Protein AF-A0A960EK03-F1 (afdb_monomer)

Secondary structure (DSSP, 8-state):
-HHHHHHHHHHHHHHHHTT---EEE---SHHHHHHHHHTT-SEEESTTT-PPPPHHHHHHHHHHT-TTTS-PPPP-

pLDDT: mean 89.05, std 14.85, range [44.75, 98.56]

Sequence (76 aa):
RSEQFTIVRSMIDLGHNLGLEVVAEGVEHAEDLQLLRRLGCDLAQGYHLAQPLPDHELLAWLGAHDPATAAPQPSM

Structure (mmCIF, N/CA/C/O backbone):
data_AF-A0A960EK03-F1
#
_entry.id   AF-A0A960EK03-F1
#
loop_
_atom_site.group_PDB
_atom_site.id
_atom_site.type_symbol
_atom_site.label_atom_id
_atom_site.label_alt_id
_atom_site.label_comp_id
_atom_site.label_asym_id
_atom_site.label_entity_id
_atom_site.label_seq_id
_atom_site.pdbx_PDB_ins_code
_atom_site.Cartn_x
_atom_site.Cartn_y
_atom_site.Cartn_z
_atom_site.occupancy
_atom_site.B_iso_or_equiv
_atom_site.auth_seq_id
_atom_site.auth_comp_id
_atom_site.auth_asym_id
_atom_site.auth_atom_id
_atom_site.pdbx_PDB_model_num
ATOM 1 N N . ARG A 1 1 ? 10.634 1.451 14.818 1.00 58.78 1 ARG A N 1
ATOM 2 C CA . ARG A 1 1 ? 10.015 0.527 13.828 1.00 58.78 1 ARG A CA 1
ATOM 3 C C . ARG A 1 1 ? 8.540 0.266 14.146 1.00 58.78 1 ARG A C 1
ATOM 5 O O . ARG A 1 1 ? 7.733 0.372 13.241 1.00 58.78 1 ARG A O 1
ATOM 12 N N . SER A 1 2 ? 8.169 0.009 15.407 1.00 65.56 2 SER A N 1
ATOM 13 C CA . SER A 1 2 ? 6.769 -0.172 15.843 1.00 65.56 2 SER A CA 1
ATOM 14 C C . SER A 1 2 ? 5.866 1.048 15.615 1.00 65.56 2 SER A C 1
ATOM 16 O O . SER A 1 2 ? 4.736 0.887 15.175 1.00 65.56 2 SER A O 1
ATOM 18 N N . GLU A 1 3 ? 6.361 2.261 15.874 1.00 69.62 3 GLU A N 1
ATOM 19 C CA . GLU A 1 3 ? 5.561 3.494 15.760 1.00 69.62 3 GLU A CA 1
ATOM 20 C C . GLU A 1 3 ? 5.096 3.777 14.325 1.00 69.62 3 GLU A C 1
ATOM 22 O O . GLU A 1 3 ? 3.939 4.128 14.115 1.00 69.62 3 GLU A O 1
ATOM 27 N N . GLN A 1 4 ? 5.960 3.536 13.332 1.00 70.69 4 GLN A N 1
ATOM 28 C CA . GLN A 1 4 ? 5.608 3.687 11.915 1.00 70.69 4 GLN A CA 1
ATOM 29 C C . GLN A 1 4 ? 4.472 2.731 11.517 1.00 70.69 4 GLN A C 1
ATOM 31 O O . GLN A 1 4 ? 3.536 3.143 10.841 1.00 70.69 4 GLN A O 1
ATOM 36 N N . PHE A 1 5 ? 4.489 1.486 12.010 1.00 82.12 5 PHE A N 1
ATOM 37 C CA . PHE A 1 5 ? 3.400 0.532 11.773 1.00 82.12 5 PHE A CA 1
ATOM 38 C C . PHE A 1 5 ? 2.077 0.968 12.402 1.00 82.12 5 PHE A C 1
ATOM 40 O O . PHE A 1 5 ? 1.020 0.734 11.819 1.00 82.12 5 PHE A O 1
ATOM 47 N N . THR A 1 6 ? 2.122 1.609 13.572 1.00 89.06 6 THR A N 1
ATOM 48 C CA . THR A 1 6 ? 0.918 2.152 14.207 1.00 89.06 6 THR A CA 1
ATOM 49 C C . THR A 1 6 ? 0.310 3.265 13.363 1.00 89.06 6 THR A C 1
ATOM 51 O O . THR A 1 6 ? -0.898 3.257 13.170 1.00 89.06 6 THR A O 1
ATOM 54 N N . ILE A 1 7 ? 1.122 4.175 12.813 1.00 93.69 7 ILE A N 1
ATOM 55 C CA . ILE A 1 7 ? 0.618 5.255 11.951 1.00 93.69 7 ILE A CA 1
ATOM 56 C C . ILE A 1 7 ? -0.043 4.678 10.697 1.00 93.69 7 ILE A C 1
ATOM 58 O O . ILE A 1 7 ? -1.177 5.036 10.403 1.00 93.69 7 ILE A O 1
ATOM 62 N N . VAL A 1 8 ? 0.627 3.757 9.996 1.00 94.75 8 VAL A N 1
ATOM 63 C CA . VAL A 1 8 ? 0.084 3.140 8.772 1.00 94.75 8 VAL A CA 1
ATOM 64 C C . VAL A 1 8 ? -1.248 2.444 9.052 1.00 94.75 8 VAL A C 1
ATOM 66 O O . VAL A 1 8 ? -2.222 2.697 8.349 1.00 94.75 8 VAL A O 1
ATOM 69 N N . ARG A 1 9 ? -1.326 1.631 10.115 1.00 95.94 9 ARG A N 1
ATOM 70 C CA . ARG A 1 9 ? -2.580 0.975 10.510 1.00 95.94 9 ARG A CA 1
ATOM 71 C C . ARG A 1 9 ? -3.678 1.988 10.836 1.00 95.94 9 ARG A C 1
ATOM 73 O O . ARG A 1 9 ? -4.778 1.851 10.326 1.00 95.94 9 ARG A O 1
ATOM 80 N N . SER A 1 10 ? -3.376 3.026 11.616 1.00 97.12 10 SER A N 1
ATOM 81 C CA . SER A 1 10 ? -4.362 4.058 11.956 1.00 97.12 10 SER A CA 1
ATOM 82 C C . SER A 1 10 ? -4.899 4.798 10.728 1.00 97.12 10 SER A C 1
ATOM 84 O O . SER A 1 10 ? -6.063 5.182 10.726 1.00 97.12 10 SER A O 1
ATOM 86 N N . MET A 1 11 ? -4.078 5.009 9.692 1.00 97.56 11 MET A N 1
ATOM 87 C CA . MET A 1 11 ? -4.530 5.634 8.442 1.00 97.56 11 MET A CA 1
ATOM 88 C C . MET A 1 11 ? -5.437 4.705 7.631 1.00 97.56 11 MET A C 1
ATOM 90 O O . MET A 1 11 ? -6.446 5.169 7.103 1.00 97.56 11 MET A O 1
ATOM 94 N N . ILE A 1 12 ? -5.111 3.408 7.576 1.00 98.19 12 ILE A N 1
ATOM 95 C CA . ILE A 1 12 ? -5.965 2.391 6.942 1.00 98.19 12 ILE A CA 1
ATOM 96 C C . ILE A 1 12 ? -7.317 2.328 7.664 1.00 98.19 12 ILE A C 1
ATOM 98 O O . ILE A 1 12 ? -8.355 2.545 7.042 1.00 98.19 12 ILE A O 1
ATOM 102 N N . ASP A 1 13 ? -7.294 2.156 8.989 1.00 98.19 13 ASP A N 1
ATOM 103 C CA . ASP A 1 13 ? -8.499 2.092 9.820 1.00 98.19 13 ASP A CA 1
ATOM 104 C C . ASP A 1 13 ? -9.348 3.366 9.673 1.00 98.19 13 ASP A C 1
ATOM 106 O O . ASP A 1 13 ? -10.576 3.306 9.631 1.00 98.19 13 ASP A O 1
ATOM 110 N N . LEU A 1 14 ? -8.716 4.543 9.585 1.00 98.44 14 LEU A N 1
ATOM 111 C CA . LEU A 1 14 ? -9.417 5.807 9.363 1.00 98.44 14 LEU A CA 1
ATOM 112 C C . LEU A 1 14 ? -10.125 5.838 8.003 1.00 98.44 14 LEU A C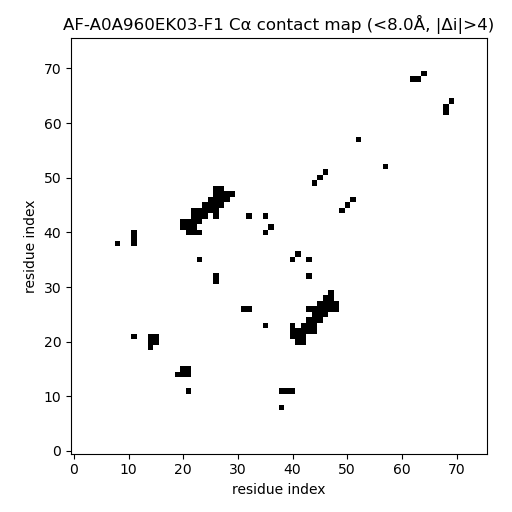 1
ATOM 114 O O . LEU A 1 14 ? -11.298 6.204 7.958 1.00 98.44 14 LEU A O 1
ATOM 118 N N . GLY A 1 15 ? -9.445 5.458 6.918 1.00 98.50 15 GLY A N 1
ATOM 119 C CA . GLY A 1 15 ? -10.048 5.394 5.584 1.00 98.50 15 GLY A CA 1
ATOM 120 C C . GLY A 1 15 ? -11.260 4.465 5.559 1.00 98.50 15 GLY A C 1
ATOM 121 O O . GLY A 1 15 ? -12.349 4.873 5.151 1.00 98.50 15 GLY A O 1
ATOM 122 N N . HIS A 1 16 ? -11.113 3.268 6.124 1.00 98.50 16 HIS A N 1
ATOM 123 C CA . HIS A 1 16 ? -12.197 2.289 6.214 1.00 98.50 16 HIS A CA 1
ATOM 124 C C . HIS A 1 16 ? -13.373 2.773 7.063 1.00 98.50 16 HIS A C 1
ATOM 126 O O . HIS A 1 16 ? -14.524 2.627 6.654 1.00 98.50 16 HIS A O 1
ATOM 132 N N . ASN A 1 17 ? -13.117 3.417 8.204 1.00 98.50 17 ASN A N 1
ATOM 133 C CA . ASN A 1 17 ? -14.170 3.998 9.047 1.00 98.50 17 ASN A CA 1
ATOM 134 C C . ASN A 1 17 ? -14.937 5.136 8.356 1.00 98.50 17 ASN A C 1
ATOM 136 O O . ASN A 1 17 ? -16.082 5.415 8.712 1.00 98.50 17 ASN A O 1
ATOM 140 N N . LEU A 1 18 ? -14.322 5.788 7.369 1.00 98.44 18 LEU A N 1
ATOM 141 C CA . LEU A 1 18 ? -14.961 6.786 6.513 1.00 98.44 18 LEU A CA 1
ATOM 142 C C . LEU A 1 18 ? -15.655 6.169 5.285 1.00 98.44 18 LEU A C 1
ATOM 144 O O . LEU A 1 18 ? -16.247 6.906 4.498 1.00 98.44 18 LEU A O 1
ATOM 148 N N . GLY A 1 19 ? -15.607 4.844 5.117 1.00 98.06 19 GLY A N 1
ATOM 149 C CA . GLY A 1 19 ? -16.155 4.143 3.955 1.00 98.06 19 GLY A CA 1
ATOM 150 C C . GLY A 1 19 ? -15.351 4.366 2.672 1.00 98.06 19 GLY A C 1
ATOM 151 O O . GLY A 1 19 ? -15.928 4.333 1.587 1.00 98.06 19 GLY A O 1
ATOM 152 N N . LEU A 1 20 ? -14.049 4.640 2.793 1.00 98.56 20 LEU A N 1
ATOM 153 C CA . LEU A 1 20 ? -13.134 4.874 1.676 1.00 98.56 20 LEU A CA 1
ATOM 154 C C . LEU A 1 20 ? -12.222 3.665 1.449 1.00 98.56 20 LEU A C 1
ATOM 156 O O . LEU A 1 20 ? -11.809 3.010 2.404 1.00 98.56 20 LEU A O 1
ATOM 160 N N . GLU A 1 21 ? -11.857 3.431 0.189 1.00 98.19 21 GLU A N 1
ATOM 161 C CA . GLU A 1 21 ? -10.738 2.556 -0.174 1.00 98.19 21 GLU A CA 1
ATOM 162 C C . GLU A 1 21 ? -9.402 3.271 0.066 1.00 98.19 21 GLU A C 1
ATOM 164 O O . GLU A 1 21 ? -9.278 4.487 -0.122 1.00 98.19 21 GLU A O 1
ATOM 169 N N . VAL A 1 22 ? -8.387 2.507 0.460 1.00 98.38 22 VAL A N 1
ATOM 170 C CA . VAL A 1 22 ? -7.055 3.009 0.796 1.00 98.38 22 VAL A CA 1
ATOM 171 C C . VAL A 1 22 ? -6.018 2.451 -0.173 1.00 98.38 22 VAL A C 1
ATOM 173 O O . VAL A 1 22 ? -5.863 1.239 -0.319 1.00 98.38 22 VAL A O 1
ATOM 176 N N . VAL A 1 23 ? -5.252 3.358 -0.786 1.00 98.25 23 VAL A N 1
ATOM 177 C CA . VAL A 1 23 ? -4.100 3.035 -1.636 1.00 98.25 23 VAL A CA 1
ATOM 178 C C . VAL A 1 23 ? -2.812 3.344 -0.878 1.00 98.25 23 VAL A C 1
ATOM 180 O O . VAL A 1 23 ? -2.586 4.479 -0.462 1.00 98.25 23 VAL A O 1
ATOM 183 N N . ALA A 1 24 ? -1.943 2.347 -0.729 1.00 97.69 24 ALA A N 1
ATOM 184 C CA . ALA A 1 24 ? -0.577 2.553 -0.266 1.00 97.69 24 ALA A CA 1
ATOM 185 C C . ALA A 1 24 ? 0.370 2.778 -1.455 1.00 97.69 24 ALA A C 1
ATOM 187 O O . ALA A 1 24 ? 0.635 1.861 -2.235 1.00 97.69 24 ALA A O 1
ATOM 188 N N . GLU A 1 25 ? 0.898 3.994 -1.582 1.00 97.50 25 GLU A N 1
ATOM 189 C CA . GLU A 1 25 ? 1.874 4.360 -2.613 1.00 97.50 25 GLU A CA 1
ATOM 190 C C . GLU A 1 25 ? 3.322 4.206 -2.122 1.00 97.50 25 GLU A C 1
ATOM 192 O O . GLU A 1 25 ? 3.618 4.379 -0.939 1.00 97.50 25 GLU A O 1
ATOM 197 N N . GLY A 1 26 ? 4.241 3.911 -3.046 1.00 95.88 26 GLY A N 1
ATOM 198 C CA . GLY A 1 26 ? 5.674 3.782 -2.760 1.00 95.88 26 GLY A CA 1
ATOM 199 C C . GLY A 1 26 ? 6.107 2.392 -2.284 1.00 95.88 26 GLY A C 1
ATOM 200 O O . GLY A 1 26 ? 7.078 2.267 -1.547 1.00 95.88 26 GLY A O 1
ATOM 201 N N . VAL A 1 27 ? 5.399 1.332 -2.683 1.00 97.44 27 VAL A N 1
ATOM 202 C CA . VAL A 1 27 ? 5.753 -0.055 -2.333 1.00 97.44 27 VAL A CA 1
ATOM 203 C C . VAL A 1 27 ? 6.944 -0.540 -3.167 1.00 97.44 27 VAL A C 1
ATOM 205 O O . VAL A 1 27 ? 6.799 -0.890 -4.340 1.00 97.44 27 VAL A O 1
ATOM 208 N N . GLU A 1 28 ? 8.131 -0.570 -2.567 1.00 97.56 28 GLU A N 1
ATOM 209 C CA . GLU A 1 28 ? 9.388 -0.910 -3.255 1.00 97.56 28 GLU A CA 1
ATOM 210 C C . GLU A 1 28 ? 9.866 -2.342 -2.986 1.00 97.56 28 GLU A C 1
ATOM 212 O O . GLU A 1 28 ? 10.529 -2.936 -3.839 1.00 97.56 28 GLU A O 1
ATOM 217 N N . HIS A 1 29 ? 9.471 -2.940 -1.856 1.00 97.12 29 HIS A N 1
ATOM 218 C CA . HIS A 1 29 ? 9.902 -4.281 -1.462 1.00 97.12 29 HIS A CA 1
ATOM 219 C C . HIS A 1 29 ? 8.723 -5.232 -1.225 1.00 97.12 29 HIS A C 1
ATOM 221 O O . HIS A 1 29 ? 7.621 -4.835 -0.839 1.00 97.12 29 HIS A O 1
ATOM 227 N N . ALA A 1 30 ? 8.978 -6.535 -1.377 1.00 96.56 30 ALA A N 1
ATOM 228 C CA . ALA A 1 30 ? 7.987 -7.579 -1.098 1.00 96.56 30 ALA A CA 1
ATOM 229 C C . ALA A 1 30 ? 7.509 -7.570 0.362 1.00 96.56 30 ALA A C 1
ATOM 231 O O . ALA A 1 30 ? 6.350 -7.874 0.646 1.00 96.56 30 ALA A O 1
ATOM 232 N N . GLU A 1 31 ? 8.396 -7.205 1.287 1.00 95.19 31 GLU A N 1
ATOM 233 C CA . GLU A 1 31 ? 8.096 -7.097 2.715 1.00 95.19 31 GLU A CA 1
ATOM 234 C C . GLU A 1 31 ? 7.053 -6.005 2.998 1.00 95.19 31 GLU A C 1
ATOM 236 O O . GLU A 1 31 ? 6.141 -6.230 3.800 1.00 95.19 31 GLU A O 1
ATOM 241 N N . ASP A 1 32 ? 7.143 -4.872 2.290 1.00 94.81 32 ASP A N 1
ATOM 242 C CA . ASP A 1 32 ? 6.202 -3.753 2.386 1.00 94.81 32 ASP A CA 1
ATOM 243 C C . ASP A 1 32 ? 4.812 -4.196 1.913 1.00 94.81 32 ASP A C 1
ATOM 245 O O . ASP A 1 32 ? 3.822 -4.038 2.630 1.00 94.81 32 ASP A O 1
ATOM 249 N N . LEU A 1 33 ? 4.738 -4.856 0.750 1.00 96.62 33 LEU A N 1
ATOM 250 C CA . LEU A 1 33 ? 3.481 -5.373 0.203 1.00 96.62 33 LEU A CA 1
ATOM 251 C C . LEU A 1 33 ? 2.833 -6.410 1.130 1.00 96.62 33 LEU A C 1
ATOM 253 O O . LEU A 1 33 ? 1.625 -6.379 1.372 1.00 96.62 33 LEU A O 1
ATOM 257 N N . GLN A 1 34 ? 3.624 -7.341 1.669 1.00 96.12 34 GLN A N 1
ATOM 258 C CA . GLN A 1 34 ? 3.126 -8.349 2.607 1.00 96.12 34 GLN A CA 1
ATOM 259 C C . GLN A 1 34 ? 2.615 -7.724 3.904 1.00 96.12 34 GLN A C 1
ATOM 261 O O . GLN A 1 34 ? 1.621 -8.187 4.464 1.00 96.12 34 GLN A O 1
ATOM 266 N N . LEU A 1 35 ? 3.295 -6.694 4.404 1.00 93.81 35 LEU A N 1
ATOM 267 C CA . LEU A 1 35 ? 2.849 -5.953 5.572 1.00 93.81 35 LEU A CA 1
ATOM 268 C C . LEU A 1 35 ? 1.523 -5.241 5.308 1.00 93.81 35 LEU A C 1
ATOM 270 O O . LEU A 1 35 ? 0.602 -5.404 6.101 1.00 93.81 35 LEU A O 1
ATOM 274 N N . LEU A 1 36 ? 1.415 -4.498 4.207 1.00 96.75 36 LEU A N 1
ATOM 275 C CA . LEU A 1 36 ? 0.201 -3.769 3.833 1.00 96.75 36 LEU A CA 1
ATOM 276 C C . LEU A 1 36 ? -1.001 -4.706 3.693 1.00 96.75 36 LEU A C 1
ATOM 278 O O . LEU A 1 36 ? -2.063 -4.416 4.238 1.00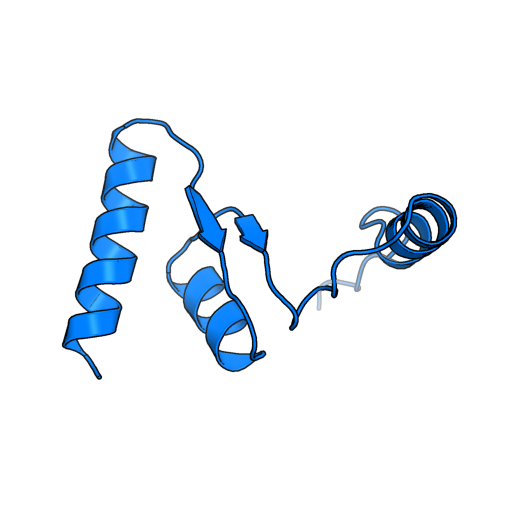 96.75 36 LEU A O 1
ATOM 282 N N . ARG A 1 37 ? -0.804 -5.889 3.092 1.00 96.31 37 ARG A N 1
ATOM 283 C CA . ARG A 1 37 ? -1.819 -6.956 3.056 1.00 96.31 37 ARG A CA 1
ATOM 284 C C . ARG A 1 37 ? -2.248 -7.407 4.452 1.00 96.31 37 ARG A C 1
ATOM 286 O O . ARG A 1 37 ? -3.437 -7.545 4.706 1.00 96.31 37 ARG A O 1
ATOM 293 N N . ARG A 1 38 ? -1.303 -7.624 5.377 1.00 95.62 38 ARG A N 1
ATOM 294 C CA . ARG A 1 38 ? -1.626 -8.000 6.771 1.00 95.62 38 ARG A CA 1
ATOM 295 C C . ARG A 1 38 ? -2.352 -6.895 7.536 1.00 95.62 38 ARG A C 1
ATOM 297 O O . ARG A 1 38 ? -3.104 -7.206 8.451 1.00 95.62 38 ARG A O 1
ATOM 304 N N . LEU A 1 39 ? -2.093 -5.634 7.198 1.00 95.62 39 LEU A N 1
ATOM 305 C CA . LEU A 1 39 ? -2.774 -4.479 7.780 1.00 95.62 39 LEU A CA 1
ATOM 306 C C . LEU A 1 39 ? -4.142 -4.206 7.140 1.00 95.62 39 LEU A C 1
ATOM 308 O O . LEU A 1 39 ? -4.841 -3.324 7.618 1.00 95.62 39 LEU A O 1
ATOM 312 N N . GLY A 1 40 ? -4.524 -4.953 6.101 1.00 96.81 40 GLY A N 1
ATOM 313 C CA . GLY A 1 40 ? -5.817 -4.811 5.438 1.00 96.81 40 GLY A CA 1
ATOM 314 C C . GLY A 1 40 ? -5.893 -3.662 4.433 1.00 96.81 40 GLY A C 1
ATOM 315 O O . GLY A 1 40 ? -6.990 -3.236 4.118 1.00 96.81 40 GLY A O 1
ATOM 316 N N . CYS A 1 41 ? -4.771 -3.144 3.927 1.00 98.19 41 CYS A N 1
ATOM 317 C CA . CYS A 1 41 ? -4.804 -2.128 2.871 1.00 98.19 41 CYS A CA 1
ATOM 318 C C . CYS A 1 41 ? -5.405 -2.703 1.574 1.00 98.19 41 CYS A C 1
ATOM 320 O O . CYS A 1 41 ? -5.057 -3.823 1.188 1.00 98.19 41 CYS A O 1
ATOM 322 N N . ASP A 1 42 ? -6.276 -1.939 0.910 1.00 98.31 42 ASP A N 1
ATOM 323 C CA . ASP A 1 42 ? -7.060 -2.410 -0.239 1.00 98.31 42 ASP A CA 1
ATOM 324 C C . ASP A 1 42 ? -6.214 -2.497 -1.511 1.00 98.31 42 ASP A C 1
ATOM 326 O O . ASP A 1 42 ? -6.231 -3.498 -2.230 1.00 98.31 42 ASP A O 1
ATOM 330 N N . LEU A 1 43 ? -5.444 -1.440 -1.771 1.00 97.81 43 LEU A N 1
ATOM 331 C CA . LEU A 1 43 ? -4.686 -1.255 -2.999 1.00 97.81 43 LEU A CA 1
ATOM 332 C C . LEU A 1 43 ? -3.246 -0.842 -2.691 1.00 97.81 43 LEU A C 1
ATOM 334 O O . LEU A 1 43 ? -2.950 -0.198 -1.686 1.00 97.81 43 LEU A O 1
ATOM 338 N N . ALA A 1 44 ? -2.332 -1.188 -3.593 1.00 97.44 44 ALA A N 1
ATOM 339 C CA . ALA A 1 44 ? -0.926 -0.831 -3.480 1.00 97.44 44 ALA A CA 1
ATOM 340 C C . ALA A 1 44 ? -0.365 -0.393 -4.833 1.00 97.44 44 ALA A C 1
ATOM 342 O O . ALA A 1 44 ? -0.698 -0.969 -5.867 1.00 97.44 44 ALA A O 1
ATOM 343 N N . GLN A 1 45 ? 0.532 0.590 -4.802 1.00 98.00 45 GLN A N 1
ATOM 344 C CA .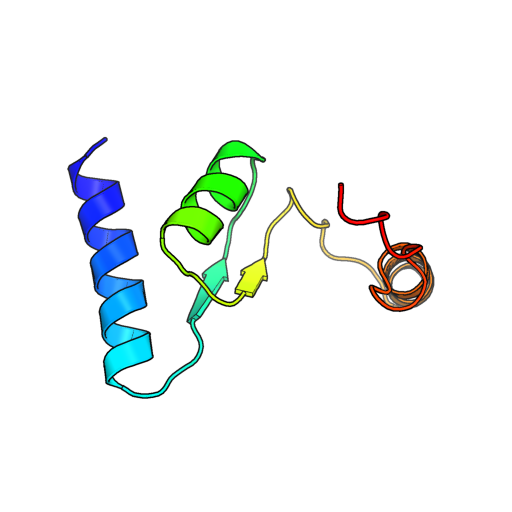 GLN A 1 45 ? 1.290 1.062 -5.954 1.00 98.00 45 GLN A CA 1
ATOM 345 C C . GLN A 1 45 ? 2.764 1.205 -5.581 1.00 98.00 45 GLN A C 1
ATOM 347 O 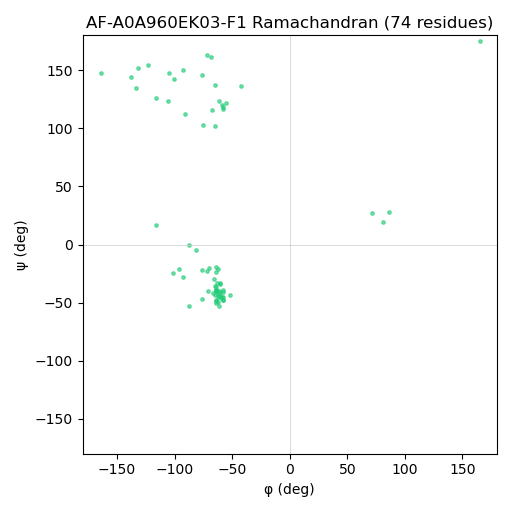O . GLN A 1 45 ? 3.114 1.787 -4.556 1.00 98.00 45 GLN A O 1
ATOM 352 N N . GLY A 1 46 ? 3.651 0.730 -6.448 1.00 97.31 46 GLY A N 1
ATOM 353 C CA . GLY A 1 46 ? 5.082 0.971 -6.314 1.00 97.31 46 GLY A CA 1
ATOM 354 C C . GLY A 1 46 ? 5.918 0.053 -7.192 1.00 97.31 46 GLY A C 1
ATOM 355 O O . GLY A 1 46 ? 5.396 -0.853 -7.844 1.00 97.31 46 GLY A O 1
ATOM 356 N N . TYR A 1 47 ? 7.229 0.291 -7.196 1.00 97.44 47 TYR A N 1
ATOM 357 C CA . TYR A 1 47 ? 8.177 -0.389 -8.082 1.00 97.44 47 TYR A CA 1
ATOM 358 C C . TYR A 1 47 ? 8.289 -1.892 -7.841 1.00 97.44 47 TYR A C 1
ATOM 360 O O . TYR A 1 47 ? 8.710 -2.611 -8.743 1.00 97.44 47 TYR A O 1
ATOM 368 N N . HIS A 1 48 ? 7.877 -2.381 -6.668 1.00 96.38 48 HIS A N 1
ATOM 369 C CA . HIS A 1 48 ? 7.769 -3.815 -6.434 1.00 96.38 48 HIS A CA 1
ATOM 370 C C . HIS A 1 48 ? 6.729 -4.484 -7.348 1.00 96.38 48 HIS A C 1
ATOM 372 O O . HIS A 1 48 ? 6.900 -5.642 -7.719 1.00 96.38 48 HIS A O 1
ATOM 378 N N . LEU A 1 49 ? 5.651 -3.769 -7.687 1.00 95.00 49 LEU A N 1
ATOM 379 C CA . LEU A 1 49 ? 4.558 -4.268 -8.523 1.00 95.00 49 LEU A CA 1
ATOM 380 C C . LEU A 1 49 ? 4.856 -4.031 -10.004 1.00 95.00 49 LEU A C 1
ATOM 382 O O . LEU A 1 49 ? 4.812 -4.956 -10.811 1.00 95.00 49 LEU A O 1
ATOM 386 N N . ALA A 1 50 ? 5.164 -2.783 -10.347 1.00 95.69 50 ALA A N 1
ATOM 387 C CA . ALA A 1 50 ? 5.599 -2.375 -11.672 1.00 95.69 50 ALA A CA 1
ATOM 388 C C . ALA A 1 50 ? 6.241 -0.986 -11.589 1.00 95.69 50 ALA A C 1
ATOM 390 O O . ALA A 1 50 ? 5.829 -0.135 -10.797 1.00 95.69 50 ALA A O 1
ATOM 391 N N . GLN A 1 51 ? 7.230 -0.730 -12.441 1.00 95.44 51 GLN A N 1
ATOM 392 C CA . GLN A 1 51 ? 7.619 0.647 -12.744 1.00 95.44 51 GLN A CA 1
ATOM 393 C C . GLN A 1 51 ? 6.536 1.323 -13.604 1.00 95.44 51 GLN A C 1
ATOM 395 O O . GLN A 1 51 ? 5.708 0.621 -14.181 1.00 95.44 51 GLN A O 1
ATOM 400 N N . PRO A 1 52 ? 6.508 2.666 -13.711 1.00 95.06 52 PRO A N 1
ATOM 401 C CA . PRO A 1 52 ? 5.626 3.350 -14.647 1.00 95.06 52 PRO A CA 1
ATOM 402 C C . PRO A 1 52 ? 5.847 2.830 -16.069 1.00 95.06 52 PRO A C 1
ATOM 404 O O . PRO A 1 52 ? 6.963 2.886 -16.584 1.00 95.06 52 PRO A O 1
ATOM 407 N N . LEU A 1 53 ? 4.782 2.319 -16.681 1.00 96.00 53 LEU A N 1
ATOM 408 C CA . LEU A 1 53 ? 4.828 1.714 -18.007 1.00 96.00 53 LEU A CA 1
ATOM 409 C C . LEU A 1 53 ? 4.309 2.697 -19.061 1.00 96.00 53 LEU A C 1
ATOM 411 O O . LEU A 1 53 ? 3.328 3.404 -18.804 1.00 96.00 53 LEU A O 1
ATOM 415 N N . PRO A 1 54 ? 4.907 2.729 -20.262 1.00 96.62 54 PRO A N 1
ATOM 416 C CA . PRO A 1 54 ? 4.271 3.352 -21.410 1.00 96.62 54 PRO A CA 1
ATOM 417 C C . PRO A 1 54 ? 3.038 2.543 -21.853 1.00 96.62 54 PRO A C 1
ATOM 419 O O . PRO A 1 54 ? 2.878 1.360 -21.543 1.00 96.62 54 PRO A O 1
ATOM 422 N N . ASP A 1 55 ? 2.168 3.186 -22.624 1.00 93.31 55 ASP A N 1
ATOM 423 C CA . ASP A 1 55 ? 0.912 2.627 -23.135 1.00 93.31 55 ASP A CA 1
ATOM 424 C C . ASP A 1 55 ? 1.069 1.273 -23.850 1.00 93.31 55 ASP A C 1
ATOM 426 O O . ASP A 1 55 ? 0.294 0.345 -23.612 1.00 93.31 55 ASP A O 1
ATOM 430 N N . HIS A 1 56 ? 2.096 1.135 -24.688 1.00 92.69 56 HIS A N 1
ATOM 431 C CA . HIS A 1 56 ? 2.356 -0.079 -25.460 1.00 92.69 56 HIS A CA 1
ATOM 432 C C . HIS A 1 56 ? 2.823 -1.274 -24.611 1.00 92.69 56 HIS A C 1
ATOM 434 O O . HIS A 1 56 ? 2.683 -2.415 -25.049 1.00 92.69 56 HIS A O 1
ATOM 440 N N . GLU A 1 57 ? 3.339 -1.041 -23.401 1.00 96.12 57 GLU A N 1
ATOM 441 C CA . GLU A 1 57 ? 3.730 -2.102 -22.462 1.00 96.12 57 GLU A CA 1
ATOM 442 C C . GLU A 1 57 ? 2.593 -2.460 -21.494 1.00 96.12 57 GLU A C 1
ATOM 444 O O . GLU A 1 57 ? 2.483 -3.610 -21.061 1.00 96.12 57 GLU A O 1
ATOM 449 N N . LEU A 1 58 ? 1.701 -1.506 -21.199 1.00 93.81 58 LEU A N 1
ATOM 450 C CA . LEU A 1 58 ? 0.606 -1.679 -20.243 1.00 93.81 58 LEU A CA 1
ATOM 451 C C . LEU A 1 58 ? -0.321 -2.847 -20.603 1.00 93.81 58 LEU A C 1
ATOM 453 O O . LEU A 1 58 ? -0.667 -3.642 -19.734 1.00 93.81 58 LEU A O 1
ATOM 457 N N . LEU A 1 59 ? -0.718 -2.981 -21.873 1.00 92.56 59 LEU A N 1
ATOM 458 C CA . LEU A 1 59 ? -1.638 -4.048 -22.295 1.00 92.56 59 LEU A CA 1
ATOM 459 C C . LEU A 1 59 ? -1.035 -5.445 -22.100 1.00 92.56 59 LEU A C 1
ATOM 461 O O . LEU A 1 59 ? -1.728 -6.362 -21.658 1.00 92.56 59 LEU A O 1
ATOM 465 N N . ALA A 1 60 ? 0.257 -5.604 -22.398 1.00 92.94 60 ALA A N 1
ATOM 466 C CA . ALA A 1 60 ? 0.963 -6.862 -22.182 1.00 92.94 60 ALA A CA 1
ATOM 467 C C . ALA A 1 60 ? 1.074 -7.177 -20.684 1.00 92.94 60 ALA A C 1
ATOM 469 O O . ALA A 1 60 ? 0.841 -8.313 -20.267 1.00 92.94 60 ALA A O 1
ATOM 470 N N . TRP A 1 61 ? 1.370 -6.160 -19.872 1.00 94.06 61 TRP A N 1
ATOM 471 C CA . TRP A 1 61 ? 1.433 -6.295 -18.423 1.00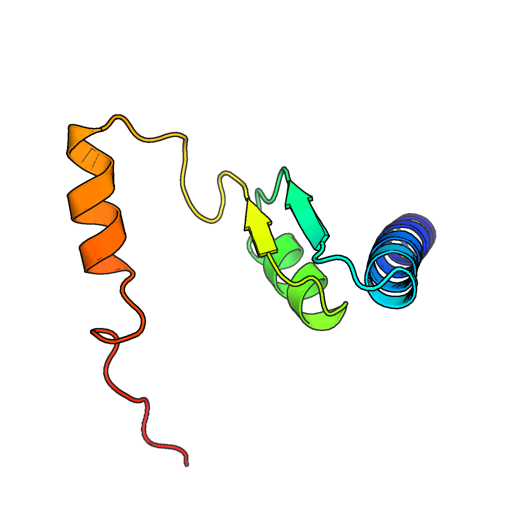 94.06 61 TRP A CA 1
ATOM 472 C C . TRP A 1 61 ? 0.079 -6.696 -17.818 1.00 94.06 61 TRP A C 1
ATOM 474 O O . TRP A 1 61 ? 0.036 -7.633 -17.022 1.00 94.06 61 TRP A O 1
ATOM 484 N N . LEU A 1 62 ? -1.020 -6.057 -18.242 1.00 92.31 62 LEU A N 1
ATOM 485 C CA . LEU A 1 62 ? -2.382 -6.384 -17.801 1.00 92.31 62 LEU A CA 1
ATOM 486 C C . LEU A 1 62 ? -2.760 -7.826 -18.149 1.00 92.31 62 LEU A C 1
ATOM 488 O O . LEU A 1 62 ? -3.292 -8.532 -17.301 1.00 92.31 62 LEU A O 1
ATOM 492 N N . GLY A 1 63 ? -2.442 -8.288 -19.362 1.00 92.38 63 GLY A N 1
ATOM 493 C CA . GLY A 1 63 ? -2.705 -9.672 -19.765 1.00 92.38 63 GLY A CA 1
ATOM 494 C C . GLY A 1 63 ? -1.909 -10.702 -18.956 1.00 92.38 63 GLY A C 1
ATOM 495 O O . GLY A 1 63 ? -2.433 -11.760 -18.620 1.00 92.38 63 GLY A O 1
ATOM 496 N N . ALA A 1 64 ? -0.660 -10.393 -18.597 1.00 91.75 64 ALA A N 1
ATOM 497 C CA . ALA A 1 64 ? 0.177 -11.273 -17.779 1.00 91.75 64 ALA A CA 1
ATOM 498 C C . ALA A 1 64 ? -0.267 -11.352 -16.304 1.00 91.75 64 ALA A C 1
ATOM 500 O O . ALA A 1 64 ? 0.056 -12.327 -15.625 1.00 91.75 64 ALA A O 1
ATOM 501 N N . HIS A 1 65 ? -0.997 -10.345 -15.815 1.00 91.12 65 HIS A N 1
A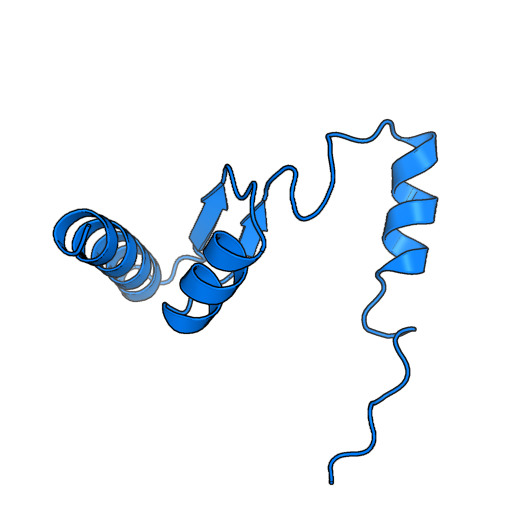TOM 502 C CA . HIS A 1 65 ? -1.435 -10.224 -14.420 1.00 91.12 65 HIS A CA 1
ATOM 503 C C . HIS A 1 65 ? -2.960 -10.270 -14.264 1.00 91.12 65 HIS A C 1
ATOM 505 O O . HIS A 1 65 ? -3.482 -9.894 -13.215 1.00 91.12 65 HIS A O 1
ATOM 511 N N . ASP A 1 66 ? -3.679 -10.740 -15.285 1.00 86.69 66 ASP A N 1
ATOM 512 C CA . ASP A 1 66 ? -5.124 -10.913 -15.219 1.00 86.69 66 ASP A CA 1
ATOM 513 C C . ASP A 1 66 ? -5.471 -12.037 -14.220 1.00 86.69 66 ASP A C 1
ATOM 515 O O . ASP A 1 66 ? -5.134 -13.207 -14.461 1.00 86.69 66 ASP A O 1
ATOM 519 N N . PRO A 1 67 ? -6.161 -11.731 -13.103 1.00 73.38 67 PRO A N 1
ATOM 520 C CA . PRO A 1 67 ? -6.542 -12.735 -12.117 1.00 73.38 67 PRO A CA 1
ATOM 521 C C . PRO A 1 67 ? -7.480 -13.809 -12.687 1.00 73.38 67 PRO A C 1
ATOM 523 O O . PRO A 1 67 ? -7.535 -14.900 -12.128 1.00 73.38 67 PRO A O 1
ATOM 526 N N . ALA A 1 68 ? -8.190 -13.545 -13.792 1.00 74.12 68 ALA A N 1
ATOM 527 C CA . ALA A 1 68 ? -9.018 -14.547 -14.465 1.00 74.12 68 ALA A CA 1
ATOM 528 C C . ALA A 1 68 ? -8.194 -15.554 -15.291 1.00 74.12 68 ALA A C 1
ATOM 530 O O . ALA A 1 68 ? -8.662 -16.662 -15.559 1.00 74.12 68 ALA A O 1
ATOM 531 N N . THR A 1 69 ? -6.970 -15.184 -15.676 1.00 66.19 69 THR A N 1
ATOM 532 C CA . THR A 1 69 ? -6.048 -16.024 -16.457 1.00 66.19 69 THR A CA 1
ATOM 533 C C . THR A 1 69 ? -5.043 -16.761 -15.559 1.00 66.19 69 THR A C 1
ATOM 535 O O . THR A 1 69 ? -4.518 -17.812 -15.935 1.00 66.19 69 THR A O 1
ATOM 538 N N . ALA A 1 70 ? -4.818 -16.271 -14.334 1.00 60.38 70 ALA A N 1
ATOM 539 C CA . ALA A 1 70 ? -4.136 -17.016 -13.283 1.00 60.38 70 ALA A CA 1
ATOM 540 C C . ALA A 1 70 ? -4.986 -18.240 -12.903 1.00 60.38 70 ALA A C 1
ATOM 542 O O . ALA A 1 70 ? -6.003 -18.113 -12.225 1.00 60.38 70 ALA A O 1
ATOM 543 N N . ALA A 1 71 ? -4.599 -19.424 -13.388 1.00 52.25 71 ALA A N 1
ATOM 544 C CA . ALA A 1 71 ? -5.299 -20.679 -13.123 1.00 52.25 71 ALA A CA 1
ATOM 545 C C . ALA A 1 71 ? -5.721 -20.782 -11.641 1.00 52.25 71 ALA A C 1
ATOM 547 O O . ALA A 1 71 ? -4.905 -20.463 -10.768 1.00 52.25 71 ALA A O 1
ATOM 548 N N . PRO A 1 72 ? -6.952 -21.235 -11.327 1.00 51.00 72 PRO A N 1
ATOM 549 C CA . PRO A 1 72 ? -7.355 -21.417 -9.942 1.00 51.00 72 PRO A CA 1
ATOM 550 C C . PRO A 1 72 ? -6.370 -22.388 -9.293 1.00 51.00 72 PRO A C 1
ATOM 552 O O . PRO A 1 72 ? -6.259 -23.541 -9.716 1.00 51.00 72 PRO A O 1
ATOM 555 N N . GLN A 1 73 ? -5.622 -21.922 -8.290 1.00 49.44 73 GLN A N 1
ATOM 556 C CA . GLN A 1 73 ? -4.847 -22.841 -7.469 1.00 49.44 73 GLN A CA 1
ATOM 557 C C . GLN A 1 73 ? -5.854 -23.776 -6.797 1.00 49.44 73 GLN A C 1
ATOM 559 O O . GLN A 1 73 ? -6.785 -23.278 -6.155 1.00 49.44 73 GLN A 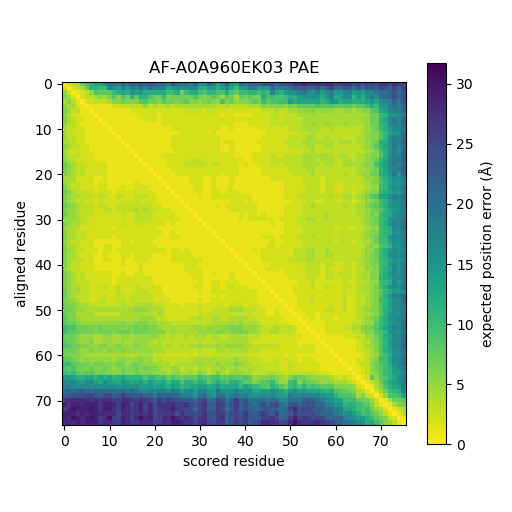O 1
ATOM 564 N N . PRO A 1 74 ? -5.732 -25.104 -6.966 1.00 45.56 74 PRO A N 1
ATOM 565 C CA . PRO A 1 74 ? -6.608 -26.022 -6.269 1.00 45.56 74 PRO A CA 1
ATOM 566 C C . PRO A 1 74 ? -6.436 -25.770 -4.773 1.00 45.56 74 PRO A C 1
ATOM 568 O O . PRO A 1 74 ? -5.330 -25.859 -4.241 1.00 45.56 74 PRO A O 1
ATOM 571 N N . SER A 1 75 ? -7.532 -25.395 -4.116 1.00 53.69 75 SER A N 1
ATOM 572 C CA . SER A 1 75 ? -7.596 -25.353 -2.663 1.00 53.69 75 SER A CA 1
ATOM 573 C C . SER A 1 75 ? -7.271 -26.755 -2.151 1.00 53.69 75 SER A C 1
ATOM 575 O O . SER A 1 75 ? -7.973 -27.707 -2.497 1.00 53.69 75 SER A O 1
ATOM 577 N N . MET A 1 76 ? -6.187 -26.875 -1.388 1.00 44.75 76 MET A N 1
ATOM 578 C CA . MET A 1 76 ? -5.893 -28.055 -0.578 1.00 44.75 76 MET A CA 1
ATOM 579 C C . MET A 1 76 ? -6.309 -27.786 0.861 1.00 44.75 76 MET A C 1
ATOM 581 O O . MET A 1 76 ? -6.088 -26.640 1.319 1.00 44.75 76 MET A O 1
#

Nearest PDB structures (foldseek):
  8arv-assembly1_B  TM=8.973E-01  e=1.101E-04  Pseudomonas aeruginosa PAO1
  6hq5-assembly1_B  TM=9.544E-01  e=6.855E-04  Bdellovibrio bacteriovorus HD100
  6hq5-assembly1_A  TM=9.587E-01  e=1.349E-03  Bdellovibrio bacteriovorus HD100
  5mfu-assembly1_A  TM=9.166E-01  e=1.178E-03  Pseudomonas aeruginosa
  3sy8-assembly1_D  TM=9.284E-01  e=3.726E-03  Pseudomonas aeruginosa PAO1

Foldseek 3Di:
DVVVLVVLLVVCVVCVVVVHAAEAEAPDDPVSVVSCVVSVHDHYYHV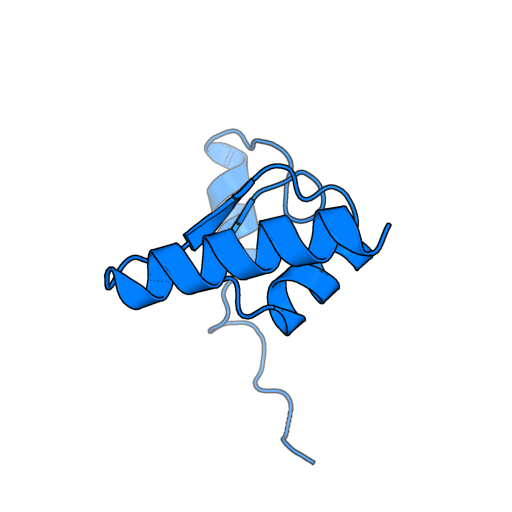VLNDDDDPVVVVVSCVVPPPVPVPPDPDD

Radius of gyration: 15.15 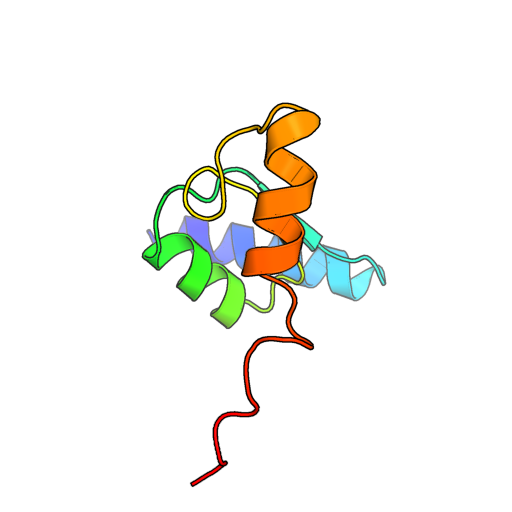Å; Cα contacts (8 Å, |Δi|>4): 57; chains: 1; bounding box: 26×35×41 Å

Solvent-accessible surface area (backbone atoms only — not comparable to full-atom values): 4688 Å² total; per-residue (Å²): 116,70,68,62,54,50,53,54,43,53,51,43,54,50,31,50,76,69,75,41,86,40,72,47,75,72,33,63,44,73,66,53,51,55,47,40,54,75,62,64,47,74,42,76,41,27,62,56,81,47,66,94,66,57,76,87,51,43,60,58,52,50,65,76,66,34,72,89,71,52,70,82,74,79,86,127

Mean predicted aligned error: 6.28 Å